Protein AF-A0A9N8HNC2-F1 (afdb_monomer_lite)

InterPro domains:
  IPR060581 Embryogenesis-like protein, helical domain [PF27980] (84-170)

Foldseek 3Di:
DPPPPVVPPPPPPPDDDDDDDDDDDDDDDDDDDDDDDDDDDDDDDDDDPDPCPVVVVVVVVVVVVVVPPPPVDAADDPVRLVVLVVVLVVLLVVLVVLLVQLVVDDQPDPSNVVSLVVSQVSLVVSVVSLVVSVVNVVRYDPVSCVVCVVVNVVSVVSSVVSNVSSVVSVVSNVVSD

Sequence (177 aa):
MNTARFALRQSRQAALVLRGRAAAATPNAACYLSRGLAVAAPAPTMPEPCPTENVNHVRDAISKLLAKDEVEMKPISQEELQMTLNRFASLFEEAQACINDCKEARAGSLEYYEEAFTAQNSVDVAFNAYIDLLDDFRRASDDQIKLLCQDRLALAYSLKCLRQEVHELSQLKQAAA

Structure (mmCIF, N/CA/C/O backbone):
data_AF-A0A9N8HNC2-F1
#
_entry.id   AF-A0A9N8HNC2-F1
#
loop_
_atom_site.group_PDB
_atom_site.id
_atom_site.type_symbol
_atom_site.label_atom_id
_atom_site.label_alt_id
_atom_site.label_comp_id
_atom_site.label_asym_id
_atom_site.label_entity_id
_atom_site.label_seq_id
_atom_site.pdbx_PDB_ins_code
_atom_site.Cartn_x
_atom_site.Cartn_y
_atom_site.Cartn_z
_atom_site.occupancy
_atom_site.B_iso_or_equiv
_atom_site.auth_seq_id
_atom_site.auth_comp_id
_atom_site.auth_asym_id
_atom_site.auth_atom_id
_atom_site.pdbx_PDB_model_num
ATOM 1 N N . MET A 1 1 ? 27.358 7.519 0.392 1.00 39.22 1 MET A N 1
ATOM 2 C CA . MET A 1 1 ? 26.906 8.924 0.521 1.00 39.22 1 MET A CA 1
ATOM 3 C C . MET A 1 1 ? 25.607 9.107 -0.272 1.00 39.22 1 MET A C 1
ATOM 5 O O . MET A 1 1 ? 25.618 9.761 -1.302 1.00 39.22 1 MET A O 1
ATOM 9 N N . ASN A 1 2 ? 24.495 8.504 0.176 1.00 38.66 2 ASN A N 1
ATOM 10 C CA . ASN A 1 2 ? 23.249 8.405 -0.618 1.00 38.66 2 ASN A CA 1
ATOM 11 C C . ASN A 1 2 ? 22.045 9.128 0.016 1.00 38.66 2 ASN A C 1
ATOM 13 O O . ASN A 1 2 ? 20.908 8.899 -0.369 1.00 38.66 2 ASN A O 1
ATOM 17 N N . THR A 1 3 ? 22.272 10.019 0.978 1.00 42.66 3 THR A N 1
ATOM 18 C CA . THR A 1 3 ? 21.210 10.719 1.722 1.00 42.66 3 THR A CA 1
ATOM 19 C C . THR A 1 3 ? 20.707 12.001 1.048 1.00 42.66 3 THR A C 1
ATOM 21 O O . THR A 1 3 ? 19.681 12.535 1.449 1.00 42.66 3 THR A O 1
ATOM 24 N N . ALA A 1 4 ? 21.376 12.495 0.000 1.00 36.91 4 ALA A N 1
ATOM 25 C CA . ALA A 1 4 ? 21.050 13.795 -0.598 1.00 36.91 4 ALA A CA 1
ATOM 26 C C . ALA A 1 4 ? 19.920 13.758 -1.648 1.00 36.91 4 ALA A C 1
ATOM 28 O O . ALA A 1 4 ? 19.286 14.781 -1.893 1.00 36.91 4 ALA A O 1
ATOM 29 N N . ARG A 1 5 ? 19.636 12.604 -2.271 1.00 42.47 5 ARG A N 1
ATOM 30 C CA . ARG A 1 5 ? 18.605 12.510 -3.328 1.00 42.47 5 ARG A CA 1
ATOM 31 C C . ARG A 1 5 ? 17.182 12.349 -2.790 1.00 42.47 5 ARG A C 1
ATOM 33 O O . ARG A 1 5 ? 16.241 12.741 -3.468 1.00 42.47 5 ARG A O 1
ATOM 40 N N . PHE A 1 6 ? 17.033 11.860 -1.559 1.00 40.56 6 PHE A N 1
ATOM 41 C CA . PHE A 1 6 ? 15.729 11.656 -0.920 1.00 40.56 6 PHE A CA 1
ATOM 42 C C . PHE A 1 6 ? 15.034 12.985 -0.560 1.00 40.56 6 PHE A C 1
ATOM 44 O O . PHE A 1 6 ? 13.816 13.096 -0.624 1.00 40.56 6 PHE A O 1
ATOM 51 N N . ALA A 1 7 ? 15.808 14.033 -0.253 1.00 40.69 7 ALA A N 1
ATOM 52 C CA . ALA A 1 7 ? 15.276 15.316 0.213 1.00 40.69 7 ALA A CA 1
ATOM 53 C C . ALA A 1 7 ? 14.696 16.218 -0.898 1.00 40.69 7 ALA A C 1
ATOM 55 O O . ALA A 1 7 ? 13.996 17.180 -0.598 1.00 40.69 7 ALA A O 1
ATOM 56 N N . LEU A 1 8 ? 14.960 15.931 -2.179 1.00 39.09 8 LEU A N 1
ATOM 57 C CA . LEU A 1 8 ? 14.544 16.797 -3.295 1.00 39.09 8 LEU A CA 1
ATOM 58 C C . LEU A 1 8 ? 13.209 16.400 -3.947 1.00 39.09 8 LEU A C 1
ATOM 60 O O . LEU A 1 8 ? 12.690 17.173 -4.750 1.00 39.09 8 LEU A O 1
ATOM 64 N N . ARG A 1 9 ? 12.625 15.241 -3.605 1.00 45.84 9 ARG A N 1
ATOM 65 C CA . ARG A 1 9 ? 11.344 14.782 -4.184 1.00 45.84 9 ARG A CA 1
ATOM 66 C C . ARG A 1 9 ? 10.095 15.311 -3.456 1.00 45.84 9 ARG A C 1
ATOM 68 O O . ARG A 1 9 ? 9.022 15.304 -4.047 1.00 45.84 9 ARG A O 1
ATOM 75 N N . GLN A 1 10 ? 10.218 15.858 -2.240 1.00 40.91 10 GLN A N 1
ATOM 76 C CA . GLN A 1 10 ? 9.067 16.357 -1.457 1.00 40.91 10 GLN A CA 1
ATOM 77 C C . GLN A 1 10 ? 8.374 17.611 -2.031 1.00 40.91 10 GLN A C 1
ATOM 79 O O . GLN A 1 10 ? 7.306 17.985 -1.558 1.00 40.91 10 GLN A O 1
ATOM 84 N N . SER A 1 11 ? 8.934 18.281 -3.041 1.00 43.38 11 SER A N 1
ATOM 85 C CA . SER A 1 11 ? 8.471 19.615 -3.457 1.00 43.38 11 SER A CA 1
ATOM 86 C C . SER A 1 11 ? 7.584 19.664 -4.709 1.00 43.38 11 SER A C 1
ATOM 88 O O . SER A 1 11 ? 7.272 20.767 -5.158 1.00 43.38 11 SER A O 1
ATOM 90 N N . ARG A 1 12 ? 7.171 18.531 -5.307 1.00 40.53 12 ARG A N 1
ATOM 91 C CA . ARG A 1 12 ? 6.603 18.556 -6.676 1.00 40.53 12 ARG A CA 1
ATOM 92 C C . ARG A 1 12 ? 5.207 17.994 -6.948 1.00 40.53 12 ARG A C 1
ATOM 94 O O . ARG A 1 12 ? 4.748 18.215 -8.061 1.00 40.53 12 ARG A O 1
ATOM 101 N N . GLN A 1 13 ? 4.500 17.339 -6.027 1.00 41.03 13 GLN A N 1
ATOM 102 C CA . GLN A 1 13 ? 3.249 16.647 -6.412 1.00 41.03 13 GLN A CA 1
ATOM 103 C C . GLN A 1 13 ? 2.013 16.962 -5.557 1.00 41.03 13 GLN A C 1
ATOM 105 O O . GLN A 1 13 ? 1.108 16.149 -5.419 1.00 41.03 13 GLN A O 1
ATOM 110 N N . ALA A 1 14 ? 1.901 18.196 -5.068 1.00 36.94 14 ALA A N 1
ATOM 111 C CA . ALA A 1 14 ? 0.624 18.737 -4.605 1.00 36.94 14 ALA A CA 1
ATOM 112 C C . ALA A 1 14 ? -0.212 19.258 -5.793 1.00 36.94 14 ALA A C 1
ATOM 114 O O . ALA A 1 14 ? -0.395 20.464 -5.923 1.00 36.94 14 ALA A O 1
ATOM 115 N N . ALA A 1 15 ? -0.673 18.373 -6.687 1.00 39.56 15 ALA A N 1
ATOM 116 C CA . ALA A 1 15 ? -1.725 18.675 -7.670 1.00 39.56 15 ALA A CA 1
ATOM 117 C C . ALA A 1 15 ? -2.124 17.432 -8.490 1.00 39.56 15 ALA A C 1
ATOM 119 O O . ALA A 1 15 ? -1.551 17.201 -9.546 1.00 39.56 15 ALA A O 1
ATOM 120 N N . LEU A 1 16 ? -3.145 16.676 -8.074 1.00 40.25 16 LEU A N 1
ATOM 121 C CA . LEU A 1 16 ? -4.336 16.471 -8.912 1.00 40.25 16 LEU A CA 1
ATOM 122 C C . LEU A 1 16 ? -5.408 15.683 -8.155 1.00 40.25 16 LEU A C 1
ATOM 124 O O . LEU A 1 16 ? -5.217 14.559 -7.708 1.00 40.25 16 LEU A O 1
ATOM 128 N N . VAL A 1 17 ? -6.565 16.314 -8.053 1.00 38.53 17 VAL A N 1
ATOM 129 C CA . VAL A 1 17 ? -7.779 15.843 -7.403 1.00 38.53 17 VAL A CA 1
ATOM 130 C C . VAL A 1 17 ? -8.819 15.554 -8.503 1.00 38.53 17 VAL A C 1
ATOM 132 O O . VAL A 1 17 ? -8.872 16.287 -9.488 1.00 38.53 17 VAL A O 1
ATOM 135 N N . LEU A 1 18 ? -9.688 14.560 -8.250 1.00 35.62 18 LEU A N 1
ATOM 136 C CA . LEU A 1 18 ? -11.040 14.312 -8.806 1.00 35.62 18 LEU A CA 1
ATOM 137 C C . LEU A 1 18 ? -11.251 13.438 -10.073 1.00 35.62 18 LEU A C 1
ATOM 139 O O . LEU A 1 18 ? -10.787 13.757 -11.162 1.00 35.62 18 LEU A O 1
ATOM 143 N N . ARG A 1 19 ? -12.219 12.501 -9.899 1.00 34.72 19 ARG A N 1
ATOM 14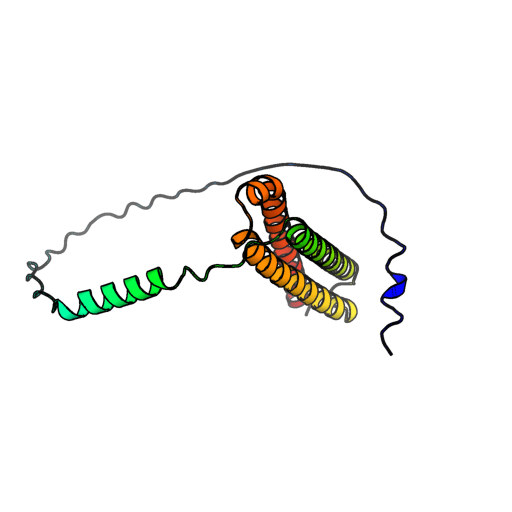4 C CA . ARG A 1 19 ? -13.054 11.697 -10.848 1.00 34.72 19 ARG A CA 1
ATOM 145 C C . ARG A 1 19 ? -12.546 10.268 -11.113 1.00 34.72 19 ARG A C 1
ATOM 147 O O . ARG A 1 19 ? -11.376 10.092 -11.375 1.00 34.72 19 ARG A O 1
ATOM 154 N N . GLY A 1 20 ? -13.340 9.189 -11.113 1.00 32.00 20 GLY A N 1
ATOM 155 C CA . GLY A 1 20 ? -14.787 8.951 -11.012 1.00 32.00 20 GLY A CA 1
ATOM 156 C C . GLY A 1 20 ? -15.088 7.451 -11.282 1.00 32.00 20 GLY A C 1
ATOM 157 O O . GLY A 1 20 ? -14.306 6.776 -11.936 1.00 32.00 20 GLY A O 1
ATOM 158 N N . ARG A 1 21 ? -16.202 6.940 -10.731 1.00 35.34 21 ARG A N 1
ATOM 159 C CA . ARG A 1 21 ? -16.752 5.554 -10.750 1.00 35.34 21 ARG A CA 1
ATOM 160 C C . ARG A 1 21 ? -16.939 4.899 -12.144 1.00 35.34 21 ARG A C 1
ATOM 162 O O . ARG A 1 21 ? -17.330 5.616 -13.056 1.00 35.34 21 ARG A O 1
ATOM 169 N N . ALA A 1 22 ? -16.917 3.548 -12.228 1.00 32.66 22 ALA A N 1
ATOM 170 C CA . ALA A 1 22 ? -18.104 2.670 -12.464 1.00 32.66 22 ALA A CA 1
ATOM 171 C C . ALA A 1 22 ? -17.805 1.203 -12.922 1.00 32.66 22 ALA A C 1
ATOM 173 O O . ALA A 1 22 ? -17.200 0.992 -13.960 1.00 32.66 22 ALA A O 1
ATOM 174 N N . ALA A 1 23 ? -18.328 0.238 -12.140 1.00 34.34 23 ALA A N 1
ATOM 175 C CA . ALA A 1 23 ? -19.149 -0.969 -12.434 1.00 34.34 23 ALA A CA 1
ATOM 176 C C . ALA A 1 23 ? -18.846 -2.073 -13.496 1.00 34.34 23 ALA A C 1
ATOM 178 O O . ALA A 1 23 ? -18.451 -1.807 -14.622 1.00 34.34 23 ALA A O 1
ATOM 179 N N . ALA A 1 24 ? -19.342 -3.276 -13.111 1.00 34.41 24 ALA A N 1
ATOM 180 C CA . ALA A 1 24 ? -19.831 -4.455 -13.876 1.00 34.41 24 ALA A CA 1
ATOM 181 C C . ALA A 1 24 ? -18.820 -5.594 -14.158 1.00 34.41 24 ALA A C 1
ATOM 183 O O . ALA A 1 24 ? -17.645 -5.327 -14.348 1.00 34.41 24 ALA A O 1
ATOM 184 N N . ALA A 1 25 ? -19.154 -6.889 -14.276 1.00 34.19 25 ALA A N 1
ATOM 185 C CA . ALA A 1 25 ? -20.245 -7.799 -13.871 1.00 34.19 25 ALA A CA 1
ATOM 186 C C . ALA A 1 25 ? -19.812 -9.226 -14.332 1.00 34.19 25 ALA A C 1
ATOM 188 O O . ALA A 1 25 ? -19.147 -9.354 -15.356 1.00 34.19 25 ALA A O 1
ATOM 189 N N . THR A 1 26 ? -20.162 -10.290 -13.598 1.00 47.97 26 THR A N 1
ATOM 190 C CA . THR A 1 26 ? -20.027 -11.723 -13.987 1.00 47.97 26 THR A CA 1
ATOM 191 C C . THR A 1 26 ? -21.164 -12.128 -14.953 1.00 47.97 26 THR A C 1
ATOM 193 O O . THR A 1 26 ? -22.163 -11.401 -14.964 1.00 47.97 26 THR A O 1
ATOM 196 N N . PRO A 1 27 ? -21.087 -13.209 -15.784 1.00 49.50 27 PRO A N 1
ATOM 197 C CA . PRO A 1 27 ? -21.234 -14.618 -15.326 1.00 49.50 27 PRO A CA 1
ATOM 198 C C . PRO A 1 27 ? -20.607 -15.717 -16.238 1.00 49.50 27 PRO A C 1
ATOM 200 O O . PRO A 1 27 ? -2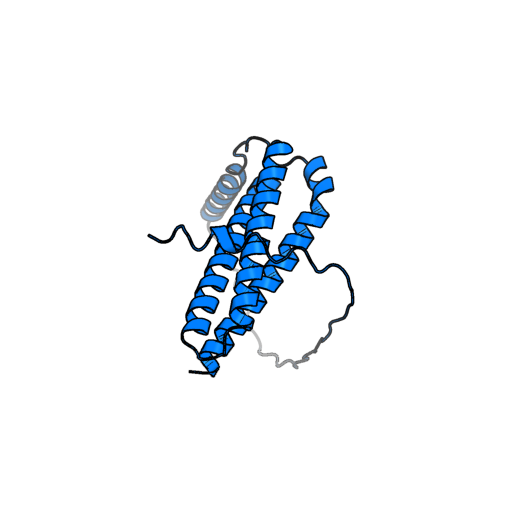0.303 -15.472 -17.398 1.00 49.50 27 PRO A O 1
ATOM 203 N N . ASN A 1 28 ? -20.502 -16.972 -15.765 1.00 38.91 28 ASN A N 1
ATOM 204 C CA . ASN A 1 28 ? -20.934 -18.123 -16.582 1.00 38.91 28 ASN A CA 1
ATOM 205 C C . ASN A 1 28 ? -21.038 -19.446 -15.809 1.00 38.91 28 ASN A C 1
ATOM 207 O O . ASN A 1 28 ? -20.104 -19.887 -15.144 1.00 38.91 28 ASN A O 1
ATOM 211 N N . ALA A 1 29 ? -22.197 -20.081 -15.971 1.00 39.41 29 ALA A N 1
ATOM 212 C CA . ALA A 1 29 ? -22.525 -21.439 -15.574 1.00 39.41 29 ALA A CA 1
ATOM 213 C C . ALA A 1 29 ? -22.457 -22.345 -16.812 1.00 39.41 29 ALA A C 1
ATOM 215 O O . ALA A 1 29 ? -22.919 -21.954 -17.882 1.00 39.41 29 ALA A O 1
ATOM 216 N N . ALA A 1 30 ? -21.945 -23.567 -16.670 1.00 44.56 30 ALA A N 1
ATOM 217 C CA . ALA A 1 30 ? -22.096 -24.602 -17.688 1.00 44.56 30 ALA A CA 1
ATOM 218 C C . ALA A 1 30 ? -22.323 -25.963 -17.021 1.00 44.56 30 ALA A C 1
ATOM 220 O O . ALA A 1 30 ? -21.475 -26.479 -16.295 1.00 44.56 30 ALA A O 1
ATOM 221 N N . CYS A 1 31 ? -23.514 -26.504 -17.271 1.00 38.44 31 CYS A N 1
ATOM 222 C CA . CYS A 1 31 ? -23.953 -27.848 -16.930 1.00 38.44 31 CYS A CA 1
ATOM 223 C C . CYS A 1 31 ? -23.235 -28.886 -17.802 1.00 38.44 31 CYS A C 1
ATOM 225 O O . CYS A 1 31 ? -23.213 -28.739 -19.021 1.00 38.44 31 CYS A O 1
ATOM 227 N N . TYR A 1 32 ? -22.777 -29.986 -17.203 1.00 42.34 32 TYR A N 1
ATOM 228 C CA . TYR A 1 32 ? -22.499 -31.227 -17.928 1.00 42.34 32 TYR A CA 1
ATOM 229 C C . TYR A 1 32 ? -23.293 -32.374 -17.299 1.00 42.34 32 TYR A C 1
ATOM 231 O O . TYR A 1 32 ? -23.093 -32.738 -16.142 1.00 42.34 32 TYR A O 1
ATOM 239 N N . LEU A 1 33 ? -24.221 -32.918 -18.088 1.00 41.16 33 LEU A N 1
ATOM 240 C CA . LEU A 1 33 ? -24.917 -34.179 -17.853 1.00 41.16 33 LEU A CA 1
ATOM 241 C C . LEU A 1 33 ? -24.127 -35.292 -18.546 1.00 41.16 33 LEU A C 1
ATOM 243 O O . LEU A 1 33 ? -23.964 -35.250 -19.765 1.00 41.16 33 LEU A O 1
ATOM 247 N N . SER A 1 34 ? -23.715 -36.312 -17.793 1.00 41.56 34 SER A N 1
ATOM 248 C CA . SER A 1 34 ? -23.140 -37.542 -18.346 1.00 41.56 34 SER A CA 1
ATOM 249 C C . SER A 1 34 ? -23.884 -38.762 -17.814 1.00 41.56 34 SER A C 1
ATOM 251 O O . SER A 1 34 ? -24.068 -38.949 -16.614 1.00 41.56 34 SER A O 1
ATOM 253 N N . ARG A 1 35 ? -24.341 -39.553 -18.781 1.00 38.88 35 ARG A N 1
ATOM 254 C CA . ARG A 1 35 ? -25.196 -40.740 -18.723 1.00 38.88 35 ARG A CA 1
ATOM 255 C C . ARG A 1 35 ? -24.497 -41.917 -18.034 1.00 38.88 35 ARG A C 1
ATOM 257 O O . ARG A 1 35 ? -23.317 -42.156 -18.266 1.00 38.88 35 ARG A O 1
ATOM 264 N N . GLY A 1 36 ? -25.260 -42.668 -17.241 1.00 37.16 36 GLY A N 1
ATOM 265 C CA . GLY A 1 36 ? -24.797 -43.837 -16.500 1.00 37.16 36 GLY A CA 1
ATOM 266 C C . GLY A 1 36 ? -24.610 -45.100 -17.344 1.00 37.16 36 GLY A C 1
ATOM 267 O O . GLY A 1 36 ? -25.386 -45.389 -18.254 1.00 37.16 36 GLY A O 1
ATOM 268 N N . LEU A 1 37 ? -23.605 -45.881 -16.952 1.00 41.59 37 LEU A N 1
ATOM 269 C CA . LEU A 1 37 ? -23.486 -47.311 -17.216 1.00 41.59 37 LEU A CA 1
ATOM 270 C C . LEU A 1 37 ? -23.359 -48.000 -15.855 1.00 41.59 37 LEU A C 1
ATOM 272 O O . LEU A 1 37 ? -22.407 -47.768 -15.114 1.00 41.59 37 LEU A O 1
ATOM 276 N N . ALA A 1 38 ? -24.372 -48.792 -15.511 1.00 41.41 38 ALA A N 1
ATOM 277 C CA . ALA A 1 38 ? -24.420 -49.569 -14.284 1.00 41.41 38 ALA A CA 1
ATOM 278 C C . ALA A 1 38 ? -23.486 -50.779 -14.411 1.00 41.41 38 ALA A C 1
ATOM 280 O O . ALA A 1 38 ? -23.777 -51.721 -15.147 1.00 41.41 38 ALA A O 1
ATOM 281 N N . VAL A 1 39 ? -22.370 -50.750 -13.686 1.00 46.59 39 VAL A N 1
ATOM 282 C CA . VAL A 1 39 ? -21.563 -51.939 -13.397 1.00 46.59 39 VAL A CA 1
ATOM 283 C C . VAL A 1 39 ? -21.975 -52.417 -12.010 1.00 46.59 39 VAL A C 1
ATOM 285 O O . VAL A 1 39 ? -21.952 -51.645 -11.053 1.00 46.59 39 VAL A O 1
ATOM 288 N N . ALA A 1 40 ? -22.413 -53.673 -11.919 1.00 48.78 40 ALA A N 1
ATOM 289 C CA . ALA A 1 40 ? -22.822 -54.308 -10.675 1.00 48.78 40 ALA A CA 1
ATOM 290 C C . ALA A 1 40 ? -21.656 -54.305 -9.673 1.00 48.78 40 ALA A C 1
ATOM 292 O O . ALA A 1 40 ? -20.652 -54.988 -9.870 1.00 48.78 40 ALA A O 1
ATOM 293 N N . ALA A 1 41 ? -21.791 -53.502 -8.618 1.00 48.09 41 ALA A N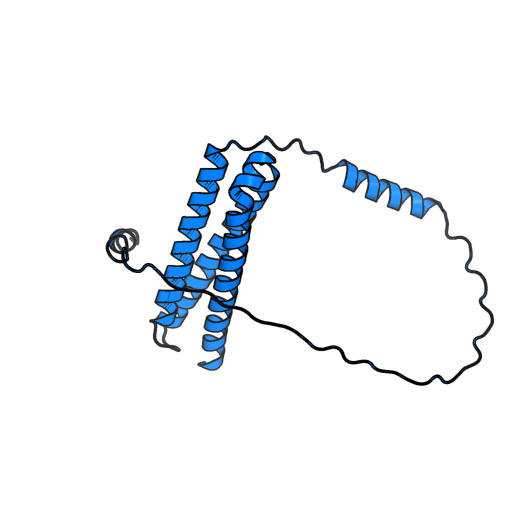 1
ATOM 294 C CA . ALA A 1 41 ? -20.840 -53.438 -7.521 1.00 48.09 41 ALA A CA 1
ATOM 295 C C . ALA A 1 41 ? -21.022 -54.652 -6.587 1.00 48.09 41 ALA A C 1
ATOM 297 O O . ALA A 1 41 ? -22.163 -55.004 -6.270 1.00 48.09 41 ALA A O 1
ATOM 298 N N . PRO A 1 42 ? -19.935 -55.294 -6.126 1.00 53.25 42 PRO A N 1
ATOM 299 C CA . PRO A 1 42 ? -20.009 -56.291 -5.065 1.00 53.25 42 PRO A CA 1
ATOM 300 C C . PRO A 1 42 ? -20.443 -55.637 -3.744 1.00 53.25 42 PRO A C 1
ATOM 302 O O . PRO A 1 42 ? -20.156 -54.468 -3.486 1.00 53.25 42 PRO A O 1
ATOM 305 N N . ALA A 1 43 ? -21.168 -56.403 -2.927 1.00 52.72 43 ALA A N 1
ATOM 306 C CA . ALA A 1 43 ? -21.766 -55.957 -1.673 1.00 52.72 43 ALA A CA 1
ATOM 307 C C . ALA A 1 43 ? -20.743 -55.289 -0.725 1.00 52.72 43 ALA A C 1
ATOM 309 O O . ALA A 1 43 ? -19.617 -55.780 -0.606 1.00 52.72 43 ALA A O 1
ATOM 310 N N . PRO A 1 44 ? -21.121 -54.206 -0.017 1.00 46.28 44 PRO A N 1
ATOM 311 C CA . PRO A 1 44 ? -20.234 -53.525 0.912 1.00 46.28 44 PRO A CA 1
ATOM 312 C C . PRO A 1 44 ? -20.041 -54.390 2.159 1.00 46.28 44 PRO A C 1
ATOM 314 O O . PRO A 1 44 ? -20.936 -54.534 2.991 1.00 46.28 44 PRO A O 1
ATOM 317 N N . THR A 1 45 ? -18.853 -54.966 2.303 1.00 54.62 45 THR A N 1
ATOM 318 C CA . THR A 1 45 ? -18.367 -55.434 3.600 1.00 54.62 45 THR A CA 1
ATOM 319 C C . THR A 1 45 ? -18.208 -54.225 4.515 1.00 54.62 45 THR A C 1
ATOM 321 O O . THR A 1 45 ? -17.470 -53.292 4.198 1.00 54.62 45 THR A O 1
ATOM 324 N N . MET A 1 46 ? -18.941 -54.240 5.629 1.00 57.59 46 MET A N 1
ATOM 325 C CA . MET A 1 46 ? -18.868 -53.242 6.695 1.00 57.59 46 MET A CA 1
ATOM 326 C C . MET A 1 46 ? -17.406 -53.029 7.121 1.00 57.59 46 MET A C 1
ATOM 328 O O . MET A 1 46 ? -16.732 -54.020 7.410 1.00 57.59 46 MET A O 1
ATOM 332 N N . PRO A 1 47 ? -16.899 -51.784 7.170 1.00 55.44 47 PRO A N 1
ATOM 333 C CA . PRO A 1 47 ? -15.576 -51.529 7.716 1.00 55.44 47 PRO A CA 1
ATOM 334 C C . PRO A 1 47 ? -15.576 -51.819 9.220 1.00 55.44 47 PRO A C 1
ATOM 336 O O . PRO A 1 47 ? -16.518 -51.465 9.934 1.00 55.44 47 PRO A O 1
ATOM 339 N N . GLU A 1 48 ? -14.513 -52.478 9.683 1.00 61.72 48 GLU A N 1
ATOM 340 C CA . GLU A 1 48 ? -14.236 -52.679 11.103 1.00 61.72 48 GLU A CA 1
ATOM 341 C C . GLU A 1 48 ? -14.301 -51.353 11.883 1.00 61.72 48 GLU A C 1
ATOM 343 O O . GLU A 1 48 ? -13.920 -50.301 11.354 1.00 61.72 48 GLU A O 1
ATOM 348 N N . PRO A 1 49 ? -14.752 -51.373 13.150 1.00 55.47 49 PRO A N 1
ATOM 349 C CA . PRO A 1 49 ? -14.729 -50.190 13.994 1.00 55.47 49 PRO A CA 1
ATOM 350 C C . PRO A 1 49 ? -13.280 -49.742 14.230 1.00 55.47 49 PRO A C 1
ATOM 352 O O . PRO A 1 49 ? -12.511 -50.404 14.923 1.00 55.47 49 PRO A O 1
ATOM 355 N N . CYS A 1 50 ? -12.920 -48.592 13.653 1.00 48.91 50 CYS A N 1
ATOM 356 C CA . CYS A 1 50 ? -11.644 -47.926 13.897 1.00 48.91 50 CYS A CA 1
ATOM 357 C C . CYS A 1 50 ? -11.399 -47.748 15.409 1.00 48.91 50 CYS A C 1
ATOM 359 O O . CYS A 1 50 ? -12.312 -47.319 16.124 1.00 48.91 50 CYS A O 1
ATOM 361 N N . PRO A 1 51 ? -10.174 -48.009 15.902 1.00 54.72 51 PRO A N 1
ATOM 362 C CA . PRO A 1 51 ? -9.846 -47.884 17.316 1.00 54.72 51 PRO A CA 1
ATOM 363 C C . PRO A 1 51 ? -10.090 -46.448 17.806 1.00 54.72 51 PRO A C 1
ATOM 365 O O . PRO A 1 51 ? -9.529 -45.477 17.293 1.00 54.72 51 PRO A O 1
ATOM 368 N N . THR A 1 52 ? -10.949 -46.322 18.817 1.00 57.50 52 THR A N 1
ATOM 369 C CA . THR A 1 52 ? -11.456 -45.062 19.388 1.00 57.50 52 THR A CA 1
ATOM 370 C C . THR A 1 52 ? -10.388 -44.187 20.054 1.00 57.50 52 THR A C 1
ATOM 372 O O . THR A 1 52 ? -10.650 -43.017 20.329 1.00 57.50 52 THR A O 1
ATOM 375 N N . GLU A 1 53 ? -9.181 -44.707 20.291 1.00 57.94 53 GLU A N 1
ATOM 376 C CA . GLU A 1 53 ? -8.074 -43.955 20.902 1.00 57.94 53 GLU A CA 1
ATOM 377 C C . GLU A 1 53 ? -7.570 -42.812 20.007 1.00 57.94 53 GLU A C 1
ATOM 379 O O . GLU A 1 53 ? -7.330 -41.706 20.494 1.00 57.94 53 GLU A O 1
ATOM 384 N N . ASN A 1 54 ? -7.527 -43.001 18.682 1.00 58.41 54 ASN A N 1
ATOM 385 C CA . ASN A 1 54 ? -7.054 -41.960 17.759 1.00 58.41 54 ASN A CA 1
ATOM 386 C C . ASN A 1 54 ? -8.001 -40.754 17.673 1.00 58.41 54 ASN A C 1
ATOM 388 O O . ASN A 1 54 ? -7.555 -39.625 17.470 1.00 58.41 54 ASN A O 1
ATOM 392 N N . VAL A 1 55 ? -9.305 -40.965 17.866 1.00 62.91 55 VAL A N 1
ATOM 393 C CA . VAL A 1 55 ? -10.304 -39.884 17.802 1.00 62.91 55 VAL A CA 1
ATOM 394 C C . VAL A 1 55 ? -10.163 -38.945 19.000 1.00 62.91 55 VAL A C 1
ATOM 396 O O . VAL A 1 55 ? -10.314 -37.733 18.851 1.00 62.91 55 VAL A O 1
ATOM 399 N N . ASN A 1 56 ? -9.818 -39.481 20.172 1.00 71.75 56 ASN A N 1
ATOM 400 C CA . ASN A 1 56 ? -9.619 -38.681 21.377 1.00 71.75 56 ASN A CA 1
ATOM 401 C C . ASN A 1 56 ? -8.330 -37.857 21.301 1.00 71.75 56 ASN A C 1
ATOM 403 O O . ASN A 1 56 ? -8.351 -36.683 21.649 1.00 71.75 56 ASN A O 1
ATOM 407 N N . HIS A 1 57 ? -7.245 -38.404 20.746 1.00 72.81 57 HIS A N 1
ATOM 408 C CA . HIS A 1 57 ? -6.012 -37.637 20.540 1.00 72.81 57 HIS A CA 1
ATOM 409 C C . HIS A 1 57 ? -6.176 -36.500 19.529 1.00 72.81 57 HIS A C 1
ATOM 411 O O . HIS A 1 57 ? -5.673 -35.400 19.757 1.00 72.81 57 HIS A O 1
ATOM 417 N N . VAL A 1 58 ? -6.918 -36.733 18.442 1.00 74.56 58 VAL A N 1
ATOM 418 C CA . VAL A 1 58 ? -7.237 -35.684 17.463 1.00 74.56 58 VAL A CA 1
ATOM 419 C C . VAL A 1 58 ? -8.166 -34.638 18.081 1.00 74.56 58 VAL A C 1
ATOM 421 O O . VAL A 1 58 ? -7.918 -33.443 17.929 1.00 74.56 58 VAL A O 1
ATOM 424 N N . ARG A 1 59 ? -9.185 -35.055 18.845 1.00 76.69 59 ARG A N 1
ATOM 425 C CA . ARG A 1 59 ? -10.083 -34.141 19.568 1.00 76.69 59 ARG A CA 1
ATOM 426 C C . ARG A 1 59 ? -9.324 -33.290 20.590 1.00 76.69 59 ARG A C 1
ATOM 428 O O . ARG A 1 59 ? -9.539 -32.082 20.631 1.00 76.69 59 ARG A O 1
ATOM 435 N N . ASP A 1 60 ? -8.418 -33.879 21.363 1.00 78.25 60 ASP A N 1
ATOM 436 C CA . ASP A 1 60 ? -7.615 -33.170 22.364 1.00 78.25 60 ASP A CA 1
ATOM 437 C C . ASP A 1 60 ? -6.579 -32.242 21.726 1.00 78.25 60 ASP A C 1
ATOM 439 O O . ASP A 1 60 ? -6.342 -31.149 22.237 1.00 78.25 60 ASP A O 1
ATOM 443 N N . ALA A 1 61 ? -5.980 -32.632 20.597 1.00 76.88 61 ALA A N 1
ATOM 444 C CA . ALA A 1 61 ? -5.077 -31.771 19.837 1.00 76.88 61 ALA A CA 1
ATOM 445 C C . ALA A 1 61 ? -5.817 -30.560 19.251 1.00 76.88 61 ALA A C 1
ATOM 447 O O . ALA A 1 61 ? -5.342 -29.434 19.386 1.00 76.88 61 ALA A O 1
ATOM 448 N N . ILE A 1 62 ? -7.007 -30.771 18.677 1.00 73.81 62 ILE A N 1
ATOM 449 C CA . ILE A 1 62 ? -7.870 -29.692 18.176 1.00 73.81 62 ILE A CA 1
ATOM 450 C C . ILE A 1 62 ? -8.317 -28.789 19.331 1.00 73.81 62 ILE A C 1
ATOM 452 O O . ILE A 1 62 ? -8.225 -27.571 19.225 1.00 73.81 62 ILE A O 1
ATOM 456 N N . SER A 1 63 ? -8.717 -29.365 20.466 1.00 77.50 63 SER A N 1
ATOM 457 C CA . SER A 1 63 ? -9.152 -28.602 21.644 1.00 77.50 63 SER A CA 1
ATOM 458 C C . SER A 1 63 ? -8.003 -27.791 22.251 1.00 77.50 63 SER A C 1
ATOM 460 O O . SER A 1 63 ? -8.204 -26.649 22.648 1.00 77.50 63 SER A O 1
ATOM 462 N N . LYS A 1 64 ? -6.776 -28.330 22.264 1.00 72.44 64 LYS A N 1
ATOM 463 C CA . LYS A 1 64 ? -5.567 -27.607 22.696 1.00 72.44 64 LYS A CA 1
ATOM 464 C C . LYS A 1 64 ? -5.135 -26.507 21.730 1.00 72.44 64 LYS A C 1
ATOM 466 O O . LYS A 1 64 ? -4.517 -25.550 22.184 1.00 72.44 64 LYS A O 1
ATOM 471 N N . LEU A 1 65 ? -5.404 -26.645 20.433 1.00 65.31 65 LEU A N 1
ATOM 472 C CA . LEU A 1 65 ? -5.158 -25.581 19.457 1.00 65.31 65 LEU A CA 1
ATOM 473 C C . LEU A 1 65 ? -6.192 -24.461 19.604 1.00 65.31 65 LEU A C 1
ATOM 475 O O . LEU A 1 65 ? -5.810 -23.302 19.658 1.00 65.31 65 LEU A O 1
ATOM 479 N N . LEU A 1 66 ? -7.469 -24.807 19.781 1.00 67.94 66 LEU A N 1
ATOM 480 C CA . LEU A 1 66 ? -8.546 -23.834 19.993 1.00 67.94 66 LEU A CA 1
ATOM 481 C C . LEU A 1 66 ? -8.454 -23.120 21.351 1.00 67.94 66 LEU A C 1
ATOM 483 O O . LEU A 1 66 ? -8.838 -21.963 21.459 1.00 67.94 66 LEU A O 1
ATOM 487 N N . ALA A 1 67 ? -7.921 -23.780 22.382 1.00 63.38 67 ALA A N 1
ATOM 488 C CA . ALA A 1 67 ? -7.740 -23.191 23.710 1.00 63.38 67 ALA A CA 1
ATOM 489 C C . ALA A 1 67 ? -6.491 -22.296 23.839 1.00 63.38 67 ALA A C 1
ATOM 491 O O . ALA A 1 67 ? -6.302 -21.673 24.880 1.00 63.38 67 ALA A O 1
ATOM 492 N N . LYS A 1 68 ? -5.606 -22.253 22.832 1.00 56.66 68 LYS A N 1
ATOM 493 C CA . LYS A 1 68 ? -4.344 -21.491 22.885 1.00 56.66 68 LYS A CA 1
ATOM 494 C C . LYS A 1 68 ? -4.426 -20.071 22.318 1.00 56.66 68 LYS A C 1
ATOM 496 O O . LYS A 1 68 ? -3.430 -19.358 22.400 1.00 56.66 68 LYS A O 1
ATOM 501 N N . ASP A 1 69 ? -5.579 -19.655 21.804 1.00 52.88 69 ASP A N 1
ATOM 502 C CA . ASP A 1 69 ? -5.721 -18.377 21.092 1.00 52.88 69 ASP A CA 1
ATOM 503 C C . ASP A 1 69 ? -6.243 -17.206 21.940 1.00 52.88 69 ASP A C 1
ATOM 505 O O . ASP A 1 69 ? -6.415 -16.108 21.417 1.00 52.88 69 ASP A O 1
ATOM 509 N N . GLU A 1 70 ? -6.399 -17.366 23.255 1.00 57.69 70 GLU A N 1
ATOM 510 C CA . GLU A 1 70 ? -6.594 -16.224 24.161 1.00 57.69 70 GLU A CA 1
ATOM 511 C C . GLU A 1 70 ? -5.254 -15.772 24.752 1.00 57.69 70 GLU A C 1
ATOM 513 O O . GLU A 1 70 ? -5.038 -15.746 25.962 1.00 57.69 70 GLU A O 1
ATOM 518 N N . VAL A 1 71 ? -4.308 -15.404 23.884 1.00 59.03 71 VAL A N 1
ATOM 519 C CA . VAL A 1 71 ? -3.305 -14.428 24.317 1.00 59.03 71 VAL A CA 1
ATOM 520 C C . VAL A 1 71 ? -4.085 -13.133 24.487 1.00 59.03 71 VAL A C 1
ATOM 522 O O . VAL A 1 71 ? -4.528 -12.576 23.485 1.00 59.03 71 VAL A O 1
ATOM 525 N N . GLU A 1 72 ? -4.304 -12.686 25.728 1.00 60.84 72 GLU A N 1
ATOM 526 C CA . GLU A 1 72 ? -4.863 -11.360 26.020 1.00 60.84 72 GLU A CA 1
ATOM 527 C C . GLU A 1 72 ? -4.019 -10.311 25.288 1.00 60.84 72 GLU A C 1
ATOM 529 O O . GLU A 1 72 ? -2.963 -9.870 25.754 1.00 60.84 72 GLU A O 1
ATOM 534 N N . MET A 1 73 ? -4.439 -9.948 24.079 1.00 69.31 73 MET A N 1
ATOM 535 C CA . MET A 1 73 ? -3.737 -8.947 23.307 1.00 69.31 73 MET A CA 1
ATOM 536 C C . MET A 1 73 ? -4.076 -7.599 23.921 1.00 69.31 73 MET A C 1
ATOM 538 O O . MET A 1 73 ? -5.244 -7.220 24.010 1.00 69.31 73 MET A O 1
ATOM 542 N N . LYS A 1 74 ? -3.046 -6.862 24.347 1.00 83.56 74 LYS A N 1
ATOM 543 C CA . LYS A 1 74 ? -3.218 -5.520 24.904 1.00 83.56 74 LYS A CA 1
ATOM 544 C C . LYS A 1 74 ? -4.038 -4.671 23.917 1.00 83.56 74 LYS A C 1
ATOM 546 O O . LYS A 1 74 ? -3.575 -4.514 22.777 1.00 83.56 74 LYS A O 1
ATOM 551 N N . PRO A 1 75 ? -5.189 -4.109 24.330 1.00 88.88 75 PRO A N 1
ATOM 552 C CA . PRO A 1 75 ? -6.015 -3.294 23.449 1.00 88.88 75 PRO A CA 1
ATOM 553 C C . PRO A 1 75 ? -5.200 -2.110 22.927 1.00 88.88 75 PRO A C 1
ATOM 555 O O . PRO A 1 75 ? -4.384 -1.538 23.659 1.00 88.88 75 PRO A O 1
ATOM 558 N N . ILE A 1 76 ? -5.368 -1.793 21.645 1.00 93.12 76 ILE A N 1
ATOM 559 C CA . ILE A 1 76 ? -4.665 -0.680 21.004 1.00 93.12 76 ILE A CA 1
ATOM 560 C C . ILE A 1 76 ? -5.409 0.630 21.265 1.00 93.12 76 ILE A C 1
ATOM 562 O O . ILE A 1 76 ? -6.640 0.682 21.232 1.00 93.12 76 ILE A O 1
ATOM 566 N N . SER A 1 77 ? -4.674 1.705 21.536 1.00 93.12 77 SER A N 1
ATOM 567 C CA . SER A 1 77 ? -5.291 3.027 21.659 1.00 93.12 77 SER A CA 1
ATOM 568 C C . SER A 1 77 ? -5.693 3.590 20.290 1.00 93.12 77 SER A C 1
ATOM 570 O O . SER A 1 77 ? -5.154 3.210 19.251 1.00 93.12 77 SER A O 1
ATOM 572 N N . GLN A 1 78 ? -6.639 4.534 20.276 1.00 90.75 78 GLN A N 1
ATOM 573 C CA . GLN A 1 78 ? -7.051 5.208 19.037 1.00 90.75 78 GLN A CA 1
ATOM 574 C C . GLN A 1 78 ? -5.900 5.977 18.383 1.00 90.75 78 GLN A C 1
ATOM 576 O O . GLN A 1 78 ? -5.788 5.995 17.161 1.00 90.75 78 GLN A O 1
ATOM 581 N N . GLU A 1 79 ? -5.044 6.598 19.192 1.00 91.25 79 GLU A N 1
ATOM 582 C CA . GLU A 1 79 ? -3.882 7.350 18.721 1.00 91.25 79 GLU A CA 1
ATOM 583 C C . GLU A 1 79 ? -2.864 6.424 18.047 1.00 91.25 79 GLU A C 1
ATOM 585 O O . GLU A 1 79 ? -2.428 6.708 16.934 1.00 91.25 79 GLU A O 1
ATOM 590 N N . GLU A 1 80 ? -2.543 5.284 18.668 1.00 92.81 80 GLU A N 1
ATOM 591 C CA . GLU A 1 80 ? -1.646 4.278 18.085 1.00 92.81 80 GLU A CA 1
ATOM 592 C C . GLU A 1 80 ? -2.196 3.718 16.770 1.00 92.81 80 GLU A C 1
ATOM 594 O O . GLU A 1 80 ? -1.467 3.691 15.778 1.00 92.81 80 GLU A O 1
ATOM 599 N N . LEU A 1 81 ? -3.480 3.345 16.729 1.00 91.50 81 LEU A N 1
ATOM 600 C CA . LEU A 1 81 ? -4.118 2.832 15.513 1.00 91.50 81 LEU A CA 1
ATOM 601 C C . LEU A 1 81 ? -4.118 3.875 14.382 1.00 91.50 81 LEU A C 1
ATOM 603 O O . LEU A 1 81 ? -3.890 3.549 13.217 1.00 91.50 81 LEU A O 1
ATOM 607 N N . GLN A 1 82 ? -4.326 5.152 14.713 1.00 89.75 82 GLN A N 1
ATOM 608 C CA . GLN A 1 82 ? -4.246 6.230 13.730 1.00 89.75 82 GLN A CA 1
ATOM 609 C C . GLN A 1 82 ? -2.811 6.441 13.226 1.00 89.75 82 GLN A C 1
ATOM 611 O O . GLN A 1 82 ? -2.611 6.697 12.037 1.00 89.75 82 GLN A O 1
ATOM 616 N N . MET A 1 83 ? -1.801 6.322 14.094 1.00 91.88 83 MET A N 1
ATOM 617 C CA . MET A 1 83 ? -0.399 6.396 13.671 1.00 91.88 83 MET A CA 1
ATOM 618 C C . MET A 1 83 ? -0.042 5.269 12.701 1.00 91.88 83 MET A C 1
ATOM 620 O O . MET A 1 83 ? 0.641 5.525 11.706 1.00 91.88 83 MET A O 1
ATOM 624 N N . THR A 1 84 ? -0.497 4.039 12.957 1.00 92.56 84 THR A N 1
ATOM 625 C CA . THR A 1 84 ? -0.199 2.907 12.070 1.00 92.56 84 THR A CA 1
ATOM 626 C C . THR A 1 84 ? -0.948 3.005 10.745 1.00 92.56 84 THR A C 1
ATOM 628 O O . THR A 1 84 ? -0.347 2.751 9.699 1.00 92.56 84 THR A O 1
ATOM 631 N N . LEU A 1 85 ? -2.181 3.520 10.746 1.00 90.94 85 LEU A N 1
ATOM 632 C CA . LEU A 1 85 ? -2.893 3.901 9.520 1.00 90.94 85 LEU A CA 1
ATOM 633 C C . LEU A 1 85 ? -2.138 4.952 8.701 1.00 90.94 85 LEU A C 1
ATOM 635 O O . LEU A 1 85 ? -1.951 4.777 7.497 1.00 90.94 85 LEU A O 1
ATOM 639 N N . ASN A 1 86 ? -1.670 6.024 9.342 1.00 91.19 86 ASN A N 1
ATOM 640 C CA . ASN A 1 86 ? -0.928 7.086 8.661 1.00 91.19 86 ASN A CA 1
ATOM 641 C C . ASN A 1 86 ? 0.400 6.563 8.093 1.00 91.19 86 ASN A C 1
ATOM 643 O O . ASN A 1 86 ? 0.757 6.884 6.962 1.00 91.19 86 ASN A O 1
ATOM 647 N N . ARG A 1 87 ? 1.105 5.708 8.847 1.00 93.94 87 ARG A N 1
ATOM 648 C CA . ARG A 1 87 ? 2.322 5.037 8.373 1.00 93.94 87 ARG A CA 1
ATOM 649 C C . ARG A 1 87 ? 2.038 4.190 7.134 1.00 93.94 87 ARG A C 1
ATOM 651 O O . ARG A 1 87 ? 2.797 4.267 6.171 1.00 93.94 87 ARG A O 1
ATOM 658 N N . PHE A 1 88 ? 0.963 3.401 7.147 1.00 93.94 88 PHE A N 1
ATOM 659 C CA . PHE A 1 88 ? 0.557 2.622 5.979 1.00 93.94 88 PHE A CA 1
ATOM 660 C C . PHE A 1 88 ? 0.253 3.529 4.780 1.00 93.94 88 PHE A C 1
ATOM 662 O O . PHE A 1 88 ? 0.745 3.260 3.687 1.00 93.94 88 PHE A O 1
ATOM 669 N N . ALA A 1 89 ? -0.499 4.615 4.979 1.00 91.94 89 ALA A N 1
ATOM 670 C CA . ALA A 1 89 ? -0.837 5.553 3.912 1.00 91.94 89 ALA A CA 1
ATOM 671 C C . ALA A 1 89 ? 0.416 6.153 3.250 1.00 91.94 89 ALA A C 1
ATOM 673 O O . ALA A 1 89 ? 0.511 6.154 2.027 1.00 91.94 89 ALA A O 1
ATOM 674 N N . SER A 1 90 ? 1.418 6.565 4.035 1.00 94.62 90 SER A N 1
ATOM 675 C CA . SER A 1 90 ? 2.684 7.068 3.484 1.00 94.62 90 SER A CA 1
ATOM 676 C C . SER A 1 90 ? 3.440 6.016 2.665 1.00 94.62 90 SER A C 1
ATOM 678 O O . SER A 1 90 ? 3.944 6.325 1.590 1.00 94.62 90 SER A O 1
ATOM 680 N N . LEU A 1 91 ? 3.496 4.767 3.139 1.00 95.88 91 LEU A N 1
ATOM 681 C CA . LEU A 1 91 ? 4.146 3.674 2.402 1.00 95.88 91 LEU A CA 1
ATOM 682 C C . LEU A 1 91 ? 3.382 3.313 1.122 1.00 95.88 91 LEU A C 1
ATOM 684 O O . LEU A 1 91 ? 3.987 2.981 0.107 1.00 95.88 91 LEU A O 1
ATOM 688 N N . PHE A 1 92 ? 2.053 3.395 1.155 1.00 95.12 92 PHE A N 1
ATOM 689 C CA . PHE A 1 92 ? 1.211 3.202 -0.020 1.00 95.12 92 PHE A CA 1
ATOM 690 C C . PHE A 1 92 ? 1.467 4.284 -1.080 1.00 95.12 92 PHE A C 1
ATOM 692 O O . PHE A 1 92 ? 1.625 3.960 -2.258 1.00 95.12 92 PHE A O 1
ATOM 699 N N . GLU A 1 93 ? 1.536 5.554 -0.675 1.00 95.62 93 GLU A N 1
ATOM 700 C CA . GLU A 1 93 ? 1.852 6.671 -1.573 1.00 95.62 93 GLU A CA 1
ATOM 701 C C . GLU A 1 93 ? 3.252 6.528 -2.182 1.00 95.62 93 GLU A C 1
ATOM 703 O O . GLU A 1 93 ? 3.427 6.739 -3.383 1.00 95.62 93 GLU A O 1
ATOM 708 N N . GLU A 1 94 ? 4.237 6.106 -1.385 1.00 96.06 94 GLU A N 1
ATOM 709 C CA . GLU A 1 94 ? 5.589 5.817 -1.870 1.00 96.06 94 GLU A CA 1
ATOM 710 C C . GLU A 1 94 ? 5.587 4.682 -2.902 1.00 96.06 94 GLU A C 1
ATOM 712 O O . GLU A 1 94 ? 6.178 4.818 -3.974 1.00 96.06 94 GLU A O 1
ATOM 717 N N . ALA A 1 95 ? 4.872 3.588 -2.629 1.00 96.56 95 ALA A N 1
ATOM 718 C CA . ALA A 1 95 ? 4.725 2.484 -3.571 1.00 96.56 95 ALA A CA 1
ATOM 719 C C . ALA A 1 95 ? 4.093 2.942 -4.890 1.00 96.56 95 ALA A C 1
ATOM 721 O O . ALA A 1 95 ? 4.584 2.603 -5.968 1.00 96.56 95 ALA A O 1
ATOM 722 N N . GLN A 1 96 ? 3.049 3.767 -4.817 1.00 96.25 96 GLN A N 1
ATOM 723 C CA . GLN A 1 96 ? 2.402 4.322 -5.999 1.00 96.25 96 GLN A CA 1
ATOM 724 C C . GLN A 1 96 ? 3.328 5.257 -6.791 1.00 96.25 96 GLN A C 1
ATOM 726 O O . GLN A 1 96 ? 3.335 5.210 -8.024 1.00 96.25 96 GLN A O 1
ATOM 731 N N . ALA A 1 97 ? 4.142 6.065 -6.110 1.00 95.56 97 ALA A N 1
ATOM 732 C CA . ALA A 1 97 ? 5.143 6.910 -6.754 1.00 95.56 97 ALA A CA 1
ATOM 733 C C . ALA A 1 97 ? 6.190 6.074 -7.507 1.00 95.56 97 ALA A C 1
ATOM 735 O O . ALA A 1 97 ? 6.447 6.345 -8.678 1.00 95.56 97 ALA A O 1
ATOM 736 N N . CYS A 1 98 ? 6.718 5.008 -6.896 1.00 95.81 98 CYS A N 1
ATOM 737 C CA . CYS A 1 98 ? 7.672 4.115 -7.561 1.00 95.81 98 CYS A CA 1
ATOM 738 C C . CYS A 1 98 ? 7.076 3.431 -8.803 1.00 95.81 98 CYS A C 1
ATOM 740 O O . CYS A 1 98 ? 7.761 3.258 -9.810 1.00 95.81 98 CYS A O 1
ATOM 742 N N . ILE A 1 99 ? 5.793 3.057 -8.767 1.00 94.50 99 ILE A N 1
ATOM 743 C CA . ILE A 1 99 ? 5.103 2.509 -9.946 1.00 94.50 99 ILE A CA 1
ATOM 744 C C . ILE A 1 99 ? 5.030 3.534 -11.074 1.00 94.50 99 ILE A C 1
ATOM 746 O O . ILE A 1 99 ? 5.232 3.185 -12.237 1.00 94.50 99 ILE A O 1
ATOM 750 N N . ASN A 1 100 ? 4.718 4.787 -10.750 1.00 94.50 100 ASN A N 1
ATOM 751 C CA . ASN A 1 100 ? 4.638 5.845 -11.750 1.00 94.50 100 ASN A CA 1
ATOM 752 C C . ASN A 1 100 ? 6.012 6.124 -12.372 1.00 94.50 100 ASN A C 1
ATOM 754 O O . ASN A 1 100 ? 6.103 6.156 -13.597 1.00 94.50 100 ASN A O 1
ATOM 758 N N . ASP A 1 101 ? 7.070 6.193 -11.560 1.00 92.25 101 ASP A N 1
ATOM 759 C CA . ASP A 1 101 ? 8.453 6.317 -12.045 1.00 92.25 101 ASP A CA 1
ATOM 760 C C . ASP A 1 101 ? 8.801 5.154 -13.004 1.00 92.25 101 ASP A C 1
ATOM 762 O O . ASP A 1 101 ? 9.318 5.365 -14.104 1.00 92.25 101 ASP A O 1
ATOM 766 N N . CYS A 1 102 ? 8.408 3.920 -12.662 1.00 92.12 102 CYS A N 1
ATOM 767 C CA . CYS A 1 102 ? 8.608 2.753 -13.525 1.00 92.12 102 CYS A CA 1
ATOM 768 C C . CYS A 1 102 ? 7.849 2.834 -14.862 1.00 92.12 102 CYS A C 1
ATOM 770 O O . CYS A 1 102 ? 8.342 2.331 -15.874 1.00 92.12 102 CYS A O 1
ATOM 772 N N . LYS A 1 103 ? 6.656 3.439 -14.896 1.00 91.19 103 LYS A N 1
ATOM 773 C CA . LYS A 1 103 ? 5.881 3.630 -16.138 1.00 91.19 103 LYS A CA 1
ATOM 774 C C . LYS A 1 103 ? 6.470 4.713 -17.037 1.00 91.19 103 LYS A C 1
ATOM 776 O O . LYS A 1 103 ? 6.309 4.638 -18.254 1.00 91.19 103 LYS A O 1
ATOM 781 N N . GLU A 1 104 ? 7.098 5.726 -16.447 1.00 91.69 104 GLU A N 1
ATOM 782 C CA . GLU A 1 104 ? 7.775 6.795 -17.185 1.00 91.69 104 GLU A CA 1
ATOM 783 C C . GLU A 1 104 ? 9.105 6.316 -17.785 1.00 91.69 104 GLU A C 1
ATOM 785 O O . GLU A 1 104 ? 9.519 6.794 -18.847 1.00 91.69 104 GLU A O 1
ATOM 790 N N . ALA A 1 105 ? 9.749 5.331 -17.153 1.00 90.44 105 ALA A N 1
ATOM 791 C CA . ALA A 1 105 ? 10.957 4.707 -17.668 1.00 90.44 105 ALA A CA 1
ATOM 792 C C . ALA A 1 105 ? 10.700 3.937 -18.978 1.00 90.44 105 ALA A C 1
ATOM 794 O O . ALA A 1 105 ? 9.719 3.210 -19.154 1.00 90.44 105 ALA A O 1
ATOM 795 N N . ARG A 1 106 ? 11.636 4.053 -19.926 1.00 87.81 106 ARG A N 1
ATOM 796 C CA . ARG A 1 106 ? 11.538 3.366 -21.221 1.00 87.81 106 ARG A CA 1
ATOM 797 C C . ARG A 1 106 ? 11.658 1.851 -21.042 1.00 87.81 106 ARG A C 1
ATOM 799 O O . ARG A 1 106 ? 12.728 1.365 -20.687 1.00 87.81 106 ARG A O 1
ATOM 806 N N . ALA A 1 107 ? 10.615 1.106 -21.407 1.00 84.75 107 ALA A N 1
ATOM 807 C CA . ALA A 1 107 ? 10.621 -0.357 -21.368 1.00 84.75 107 ALA A CA 1
ATOM 808 C C . ALA A 1 107 ? 11.876 -0.963 -22.035 1.00 84.75 107 ALA A C 1
ATOM 810 O O . ALA A 1 107 ? 12.272 -0.564 -23.136 1.00 84.75 107 ALA A O 1
ATOM 811 N N . GLY A 1 108 ? 12.499 -1.920 -21.343 1.00 82.12 108 GLY A N 1
ATOM 812 C CA . GLY A 1 108 ? 13.731 -2.592 -21.769 1.00 82.12 108 GLY A CA 1
ATOM 813 C C . GLY A 1 108 ? 15.033 -1.832 -21.475 1.00 82.12 108 GLY A C 1
ATOM 814 O O . GLY A 1 108 ? 16.110 -2.366 -21.739 1.00 82.12 108 GLY A O 1
ATOM 815 N N . SER A 1 109 ? 14.977 -0.611 -20.928 1.00 88.94 109 SER A N 1
ATOM 816 C CA . SER A 1 109 ? 16.172 0.102 -20.459 1.00 88.94 109 SER A CA 1
ATOM 817 C C . SER A 1 109 ? 16.663 -0.435 -19.107 1.00 88.94 109 SER A C 1
ATOM 819 O O . SER A 1 109 ? 15.917 -1.069 -18.363 1.00 88.94 109 SER A O 1
ATOM 821 N N . LEU A 1 110 ? 17.926 -0.154 -18.760 1.00 90.00 110 LEU A N 1
ATOM 822 C CA . LEU A 1 110 ? 18.452 -0.451 -17.422 1.00 90.00 110 LEU A CA 1
ATOM 823 C C . LEU A 1 110 ? 17.650 0.272 -16.330 1.00 90.00 110 LEU A C 1
ATOM 825 O O . LEU A 1 110 ? 17.276 -0.346 -15.340 1.00 90.00 110 LEU A O 1
ATOM 829 N N . GLU A 1 111 ? 17.340 1.548 -16.562 1.00 91.12 111 GLU A N 1
ATOM 830 C CA . GLU A 1 111 ? 16.523 2.386 -15.678 1.00 91.12 111 GLU A CA 1
ATOM 831 C C . GLU A 1 111 ? 15.162 1.739 -15.399 1.00 91.12 111 GLU A C 1
ATOM 833 O O . GLU A 1 111 ? 14.762 1.625 -14.248 1.00 91.12 111 GLU A O 1
ATOM 838 N N . TYR A 1 112 ? 14.496 1.192 -16.420 1.00 91.06 112 TYR A N 1
ATOM 839 C CA . TYR A 1 112 ? 13.232 0.480 -16.234 1.00 91.06 112 TYR A CA 1
ATOM 840 C C . TYR A 1 112 ? 13.364 -0.721 -15.292 1.00 91.06 112 TYR A C 1
ATOM 842 O O . TYR A 1 112 ? 12.484 -0.967 -14.472 1.00 91.06 112 TYR A O 1
ATOM 850 N N . TYR A 1 113 ? 14.461 -1.478 -15.372 1.00 90.19 113 TYR A N 1
ATOM 851 C CA . TYR A 1 113 ? 14.673 -2.619 -14.481 1.00 90.19 113 TYR A CA 1
ATOM 852 C C . TYR A 1 113 ? 14.964 -2.207 -13.037 1.00 90.19 113 TYR A C 1
ATOM 854 O O . TYR A 1 113 ? 14.526 -2.907 -12.120 1.00 90.19 113 TYR A O 1
ATOM 862 N N . GLU A 1 114 ? 15.686 -1.105 -12.839 1.00 92.19 114 GLU A N 1
ATOM 863 C CA . GLU A 1 114 ? 15.948 -0.529 -11.516 1.00 92.19 114 GLU A CA 1
ATOM 864 C C . GLU A 1 114 ? 14.658 0.014 -10.886 1.00 92.19 114 GLU A C 1
ATOM 866 O O . GLU A 1 114 ? 14.355 -0.299 -9.729 1.00 92.19 114 GLU A O 1
ATOM 871 N N . GLU A 1 115 ? 13.852 0.746 -11.659 1.00 93.25 115 GLU A N 1
ATOM 872 C CA . GLU A 1 115 ? 12.568 1.280 -11.200 1.00 93.25 115 GLU A CA 1
ATOM 873 C C . GLU A 1 115 ? 11.548 0.162 -10.944 1.00 93.25 115 GLU A C 1
ATOM 875 O O . GLU A 1 115 ? 10.882 0.166 -9.910 1.00 93.25 115 GLU A O 1
ATOM 880 N N . ALA A 1 116 ? 11.482 -0.869 -11.795 1.00 92.38 116 ALA A N 1
ATOM 881 C CA . ALA A 1 116 ? 10.608 -2.025 -11.572 1.00 92.38 116 ALA A CA 1
ATOM 882 C C . ALA A 1 116 ? 10.972 -2.792 -10.290 1.00 92.38 116 ALA A C 1
ATOM 884 O O . ALA A 1 116 ? 10.089 -3.206 -9.536 1.00 92.38 116 ALA A O 1
ATOM 885 N N . PHE A 1 117 ? 12.270 -2.971 -10.017 1.00 92.44 117 PHE A N 1
ATOM 886 C CA . PHE A 1 117 ? 12.732 -3.589 -8.772 1.00 92.44 117 PHE A CA 1
ATOM 887 C C . PHE A 1 117 ? 12.355 -2.740 -7.551 1.00 92.44 117 PHE A C 1
ATOM 889 O O . PHE A 1 117 ? 11.864 -3.267 -6.551 1.00 92.44 117 PHE A O 1
ATOM 896 N N . THR A 1 118 ? 12.544 -1.424 -7.646 1.00 95.00 118 THR A N 1
ATOM 897 C CA . THR A 1 118 ? 12.220 -0.479 -6.571 1.00 95.00 118 THR A CA 1
ATOM 898 C C . THR A 1 118 ? 10.716 -0.440 -6.298 1.00 95.00 118 THR A C 1
ATOM 900 O O . THR A 1 118 ? 10.304 -0.525 -5.140 1.00 95.00 118 THR A O 1
ATOM 903 N N . ALA A 1 119 ? 9.891 -0.409 -7.347 1.00 95.06 119 ALA A N 1
ATOM 904 C CA . ALA A 1 119 ? 8.436 -0.468 -7.252 1.00 95.06 119 ALA A CA 1
ATOM 905 C C . ALA A 1 119 ? 7.953 -1.760 -6.582 1.00 95.06 119 ALA A C 1
ATOM 907 O O . ALA A 1 119 ? 7.138 -1.699 -5.662 1.00 95.06 119 ALA A O 1
ATOM 908 N N . GLN A 1 120 ? 8.500 -2.916 -6.973 1.00 95.56 120 GLN A N 1
ATOM 909 C CA . GLN A 1 120 ? 8.182 -4.197 -6.336 1.00 95.56 120 GLN A CA 1
ATOM 910 C C . GLN A 1 120 ? 8.523 -4.194 -4.847 1.00 95.56 120 GLN A C 1
ATOM 912 O O . GLN A 1 120 ? 7.671 -4.532 -4.026 1.00 95.56 120 GLN A O 1
ATOM 917 N N . ASN A 1 121 ? 9.727 -3.749 -4.487 1.00 96.12 121 ASN A N 1
ATOM 918 C CA . ASN A 1 121 ? 10.138 -3.692 -3.089 1.00 96.12 121 ASN A CA 1
ATOM 919 C C . ASN A 1 121 ? 9.256 -2.735 -2.268 1.00 96.12 121 ASN A C 1
ATOM 921 O O . ASN A 1 121 ? 8.859 -3.066 -1.154 1.00 96.12 121 ASN A O 1
ATOM 925 N N . SER A 1 122 ? 8.907 -1.572 -2.821 1.00 96.81 122 SER A N 1
ATOM 926 C CA . SER A 1 122 ? 8.042 -0.599 -2.145 1.00 96.81 122 SER A CA 1
ATOM 927 C C . SER A 1 122 ? 6.622 -1.142 -1.924 1.00 96.81 122 SER A C 1
ATOM 929 O O . SER A 1 122 ? 6.073 -1.038 -0.825 1.00 96.81 122 SER A O 1
ATOM 931 N N . VAL A 1 123 ? 6.054 -1.834 -2.919 1.00 96.50 123 VAL A N 1
ATOM 932 C CA . VAL A 1 123 ? 4.755 -2.512 -2.779 1.00 96.50 123 VAL A CA 1
ATOM 933 C C . VAL A 1 123 ? 4.797 -3.627 -1.730 1.00 96.50 123 VAL A C 1
ATOM 935 O O . VAL A 1 123 ? 3.847 -3.759 -0.955 1.00 96.50 123 VAL A O 1
ATOM 938 N N . ASP A 1 124 ? 5.878 -4.405 -1.656 1.00 95.50 124 ASP A N 1
ATOM 939 C CA . ASP A 1 124 ? 6.027 -5.450 -0.635 1.00 95.50 124 ASP A CA 1
ATOM 940 C C . ASP A 1 124 ? 6.154 -4.852 0.777 1.00 95.50 124 ASP A C 1
ATOM 942 O O . ASP A 1 124 ? 5.561 -5.368 1.728 1.00 95.50 124 ASP A O 1
ATOM 946 N N . VAL A 1 125 ? 6.851 -3.719 0.925 1.00 96.31 125 VAL A N 1
ATOM 947 C CA . VAL A 1 125 ? 6.917 -2.970 2.192 1.00 96.31 125 VAL A CA 1
ATOM 948 C C . VAL A 1 125 ? 5.535 -2.455 2.601 1.00 96.31 125 VAL A C 1
ATOM 950 O O . VAL A 1 125 ? 5.131 -2.655 3.750 1.00 96.31 125 VAL A O 1
ATOM 953 N N . ALA A 1 126 ? 4.783 -1.849 1.678 1.00 95.06 126 ALA A N 1
ATOM 954 C CA . ALA A 1 126 ? 3.411 -1.416 1.941 1.00 95.06 126 ALA A CA 1
ATOM 955 C C . ALA A 1 126 ? 2.509 -2.606 2.315 1.00 95.06 126 ALA A C 1
ATOM 957 O O . ALA A 1 126 ? 1.687 -2.504 3.226 1.00 95.06 126 ALA A O 1
ATOM 958 N N . PHE A 1 127 ? 2.693 -3.761 1.669 1.00 94.94 127 PHE A N 1
ATOM 959 C CA . PHE A 1 127 ? 1.947 -4.976 1.984 1.00 94.94 127 PHE A CA 1
ATOM 960 C C . PHE A 1 127 ? 2.239 -5.510 3.388 1.00 94.94 127 PHE A C 1
ATOM 962 O O . PHE A 1 127 ? 1.302 -5.838 4.116 1.00 94.94 127 PHE A O 1
ATOM 969 N N . ASN A 1 128 ? 3.503 -5.535 3.804 1.00 94.62 128 ASN A N 1
ATOM 970 C CA . ASN A 1 128 ? 3.867 -5.927 5.166 1.00 94.62 128 ASN A CA 1
ATOM 971 C C . ASN A 1 128 ? 3.296 -4.950 6.204 1.00 94.62 128 ASN A C 1
ATOM 973 O O . ASN A 1 128 ? 2.715 -5.384 7.193 1.00 94.62 128 ASN A O 1
ATOM 977 N N . ALA A 1 129 ? 3.352 -3.642 5.938 1.00 93.50 129 ALA A N 1
ATOM 978 C CA . ALA A 1 129 ? 2.732 -2.648 6.813 1.00 93.50 129 ALA A CA 1
ATOM 979 C C . ALA A 1 129 ? 1.203 -2.813 6.909 1.00 93.50 129 ALA A C 1
ATOM 981 O O . ALA A 1 129 ? 0.618 -2.534 7.953 1.00 93.50 129 ALA A O 1
ATOM 982 N N . TYR A 1 130 ? 0.546 -3.289 5.846 1.00 94.06 130 TYR A N 1
ATOM 983 C CA . TYR A 1 130 ? -0.874 -3.634 5.899 1.00 94.06 130 TYR A CA 1
ATOM 984 C C . TYR A 1 130 ? -1.145 -4.860 6.776 1.00 94.06 130 TYR A C 1
ATOM 986 O O . TYR A 1 130 ? -2.149 -4.881 7.481 1.00 94.06 130 TYR A O 1
ATOM 994 N N . ILE A 1 131 ? -0.270 -5.872 6.754 1.00 92.56 131 ILE A N 1
ATOM 995 C CA . ILE A 1 131 ? -0.375 -7.029 7.657 1.00 92.56 131 ILE A CA 1
ATOM 996 C C . ILE A 1 131 ? -0.245 -6.572 9.113 1.00 92.56 131 ILE A C 1
ATOM 998 O O . ILE A 1 131 ? -1.112 -6.911 9.916 1.00 92.56 131 ILE A O 1
ATOM 1002 N N . ASP A 1 132 ? 0.757 -5.745 9.425 1.00 91.88 132 ASP A N 1
ATOM 1003 C CA . ASP A 1 132 ? 0.930 -5.171 10.767 1.00 91.88 132 ASP A CA 1
ATOM 1004 C C . ASP A 1 132 ? -0.340 -4.417 11.208 1.00 91.88 132 ASP A C 1
ATOM 1006 O O . ASP A 1 132 ? -0.844 -4.596 12.317 1.00 91.88 132 ASP A O 1
ATOM 1010 N N . LEU A 1 133 ? -0.919 -3.624 10.301 1.00 91.88 133 LEU A N 1
ATOM 1011 C CA . LEU A 1 133 ? -2.162 -2.895 10.544 1.00 91.88 133 LEU A CA 1
ATOM 1012 C C . LEU A 1 133 ? -3.362 -3.831 10.784 1.00 91.88 133 LEU A C 1
ATOM 1014 O O . LEU A 1 133 ? -4.240 -3.513 11.585 1.00 91.88 133 LEU A O 1
ATOM 1018 N N . LEU A 1 134 ? -3.437 -4.982 10.109 1.00 91.56 134 LEU A N 1
ATOM 1019 C CA . LEU A 1 134 ? -4.486 -5.972 10.369 1.00 91.56 134 LEU A CA 1
ATOM 1020 C C . LEU A 1 134 ? -4.365 -6.570 11.773 1.00 91.56 134 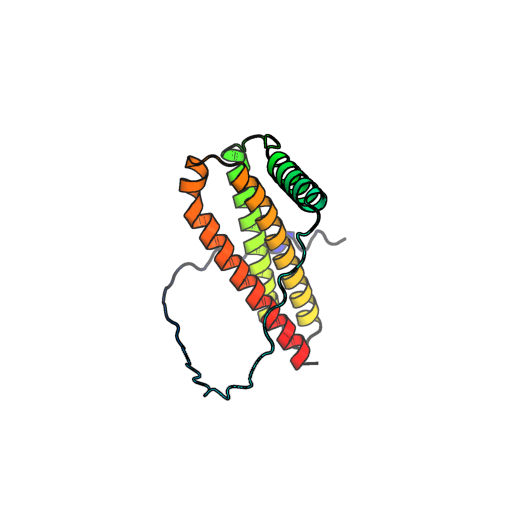LEU A C 1
ATOM 1022 O O . LEU A 1 134 ? -5.395 -6.782 12.416 1.00 91.56 134 LEU A O 1
ATOM 1026 N N . ASP A 1 135 ? -3.147 -6.810 12.255 1.00 90.56 135 ASP A N 1
ATOM 1027 C CA . ASP A 1 135 ? -2.926 -7.265 13.629 1.00 90.56 135 ASP A CA 1
ATOM 1028 C C . ASP A 1 135 ? -3.310 -6.188 14.653 1.00 90.56 135 ASP A C 1
ATOM 1030 O O . ASP A 1 135 ? -3.928 -6.501 15.674 1.00 90.56 135 ASP A O 1
ATOM 1034 N N . ASP A 1 136 ? -3.079 -4.912 14.350 1.00 91.69 136 ASP A N 1
ATOM 1035 C CA . ASP A 1 136 ? -3.592 -3.807 15.164 1.00 91.69 136 ASP A CA 1
ATOM 1036 C C . ASP A 1 136 ? -5.128 -3.738 15.158 1.00 91.69 136 ASP A C 1
ATOM 1038 O O . ASP A 1 136 ? -5.743 -3.556 16.210 1.00 91.69 136 ASP A O 1
ATOM 1042 N N . PHE A 1 137 ? -5.780 -3.971 14.014 1.00 89.88 137 PHE A N 1
ATOM 1043 C CA . PHE A 1 137 ? -7.245 -4.045 13.940 1.00 89.88 137 PHE A CA 1
ATOM 1044 C C . PHE A 1 137 ? -7.835 -5.208 14.744 1.00 89.88 137 PHE A C 1
ATOM 1046 O O . PHE A 1 137 ? -8.962 -5.091 15.220 1.00 89.88 137 PHE A O 1
ATOM 1053 N N . ARG A 1 138 ? -7.101 -6.312 14.936 1.00 90.06 138 ARG A N 1
ATOM 1054 C CA . ARG A 1 138 ? -7.533 -7.407 15.829 1.00 90.06 138 ARG A CA 1
ATOM 1055 C C . ARG A 1 138 ? -7.552 -6.987 17.299 1.00 90.06 138 ARG A C 1
ATOM 1057 O O . ARG A 1 138 ? -8.264 -7.595 18.089 1.00 90.06 138 ARG A O 1
ATOM 1064 N N . ARG A 1 139 ? -6.766 -5.969 17.654 1.00 90.69 139 ARG A N 1
ATOM 1065 C CA . ARG A 1 139 ? -6.639 -5.405 19.007 1.00 90.69 139 ARG A CA 1
ATOM 1066 C C . ARG A 1 139 ? -7.535 -4.184 19.227 1.00 90.69 139 ARG A C 1
ATOM 1068 O O . ARG A 1 139 ? -7.570 -3.656 20.340 1.00 90.69 139 ARG A O 1
ATOM 1075 N N . ALA A 1 140 ? -8.191 -3.705 18.173 1.00 91.50 140 ALA A N 1
ATOM 1076 C CA . ALA A 1 140 ? -9.063 -2.541 18.193 1.00 91.50 140 ALA A CA 1
ATOM 1077 C C . ALA A 1 140 ? -10.437 -2.885 18.782 1.00 91.50 140 ALA A C 1
ATOM 1079 O O . ALA A 1 140 ? -10.923 -4.008 18.653 1.00 91.50 140 ALA A O 1
ATOM 1080 N N . SER A 1 141 ? -11.080 -1.906 19.415 1.00 90.94 141 SER A N 1
ATOM 1081 C CA . SER A 1 141 ? -12.451 -2.055 19.898 1.00 90.94 141 SER A CA 1
ATOM 1082 C C . SER A 1 141 ? -13.462 -2.011 18.747 1.00 90.94 141 SER A C 1
ATOM 1084 O O . SER A 1 141 ? -13.199 -1.454 17.678 1.00 90.94 141 SER A O 1
ATOM 1086 N N . ASP A 1 142 ? -14.665 -2.537 18.982 1.00 89.88 142 ASP A N 1
ATOM 1087 C CA . ASP A 1 142 ? -15.746 -2.547 17.989 1.00 89.88 142 ASP A CA 1
ATOM 1088 C C . ASP A 1 142 ? -16.088 -1.151 17.451 1.00 89.88 142 ASP A C 1
ATOM 1090 O O . ASP A 1 142 ? -16.435 -1.003 16.278 1.00 89.88 142 ASP A O 1
ATOM 1094 N N . ASP A 1 143 ? -15.989 -0.116 18.287 1.00 91.12 143 ASP A N 1
ATOM 1095 C CA . ASP A 1 143 ? -16.283 1.259 17.881 1.00 91.12 143 ASP A CA 1
ATOM 1096 C C . ASP A 1 143 ? -15.199 1.819 16.954 1.00 91.12 143 ASP A C 1
ATOM 1098 O O . ASP A 1 143 ? -15.519 2.462 15.951 1.00 91.12 143 ASP A O 1
ATOM 1102 N N . GLN A 1 144 ? -13.926 1.506 17.221 1.00 90.56 144 GLN A N 1
ATOM 1103 C CA . GLN A 1 144 ? -12.812 1.862 16.336 1.00 90.56 144 GLN A CA 1
ATOM 1104 C C . GLN A 1 144 ? -12.934 1.136 14.995 1.00 90.56 144 GLN A C 1
ATOM 1106 O O . GLN A 1 144 ? -12.771 1.746 13.936 1.00 90.56 144 GLN A O 1
ATOM 1111 N N . ILE A 1 145 ? -13.286 -0.153 15.029 1.00 89.12 145 ILE A N 1
ATOM 1112 C CA . ILE A 1 145 ? -13.508 -0.952 13.822 1.00 89.12 145 ILE A CA 1
ATOM 1113 C C . ILE A 1 145 ? -14.663 -0.368 13.011 1.00 89.12 145 ILE A C 1
ATOM 1115 O O . ILE A 1 145 ? -14.507 -0.183 11.809 1.00 89.12 145 ILE A O 1
ATOM 1119 N N . LYS A 1 146 ? -15.805 -0.034 13.625 1.00 89.56 146 LYS A N 1
ATOM 1120 C CA . LYS A 1 146 ? -16.941 0.581 12.912 1.00 89.56 146 LYS A CA 1
ATOM 1121 C C . LYS A 1 146 ? -16.559 1.901 12.251 1.00 89.56 146 LYS A C 1
ATOM 1123 O O . LYS A 1 146 ? -16.960 2.129 11.111 1.00 89.56 146 LYS A O 1
ATOM 1128 N N . LEU A 1 147 ? -15.787 2.735 12.948 1.00 88.94 147 LEU A N 1
ATOM 1129 C CA . LEU A 1 147 ? -15.339 4.026 12.432 1.00 88.94 147 LEU A CA 1
ATOM 1130 C C . LEU A 1 147 ? -14.413 3.866 11.215 1.00 88.94 147 LEU A C 1
ATOM 1132 O O . LEU A 1 147 ? -14.550 4.606 10.247 1.00 88.94 147 LEU A O 1
ATOM 1136 N N . LEU A 1 148 ? -13.515 2.877 11.247 1.00 85.00 148 LEU A N 1
ATOM 1137 C CA . LEU A 1 148 ? -12.420 2.715 10.279 1.00 85.00 148 LEU A CA 1
ATOM 1138 C C . LEU A 1 148 ? -12.642 1.576 9.265 1.00 85.00 148 LEU A C 1
ATOM 1140 O O . LEU A 1 148 ? -11.786 1.310 8.420 1.00 85.00 148 LEU A O 1
ATOM 1144 N N . CYS A 1 149 ? -13.780 0.877 9.322 1.00 82.12 149 CYS A N 1
ATOM 1145 C CA . CYS A 1 149 ? -14.057 -0.301 8.492 1.00 82.12 149 CYS A CA 1
ATOM 1146 C C . CYS A 1 149 ? -14.011 0.017 6.991 1.00 82.12 149 CYS A C 1
ATOM 1148 O O . CYS A 1 149 ? -13.439 -0.745 6.208 1.00 82.12 149 CYS A O 1
ATOM 1150 N N . GLN A 1 150 ? -14.594 1.151 6.589 1.00 85.25 150 GLN A N 1
ATOM 1151 C CA . GLN A 1 150 ? -14.608 1.568 5.186 1.00 85.25 150 GLN A CA 1
ATOM 1152 C C . GLN A 1 150 ? -13.197 1.870 4.681 1.00 85.25 150 GLN A C 1
ATOM 1154 O O . GLN A 1 150 ? -12.823 1.381 3.615 1.00 85.25 150 GLN A O 1
ATOM 1159 N N . ASP A 1 151 ? -12.401 2.584 5.478 1.00 84.56 151 ASP A N 1
ATOM 1160 C CA . ASP A 1 151 ? -11.014 2.901 5.146 1.00 84.56 151 ASP A CA 1
ATOM 1161 C C . ASP A 1 151 ? -10.192 1.620 5.022 1.00 84.56 151 ASP A C 1
ATOM 1163 O O . ASP A 1 151 ? -9.540 1.398 4.005 1.00 84.56 151 ASP A O 1
ATOM 1167 N N . ARG A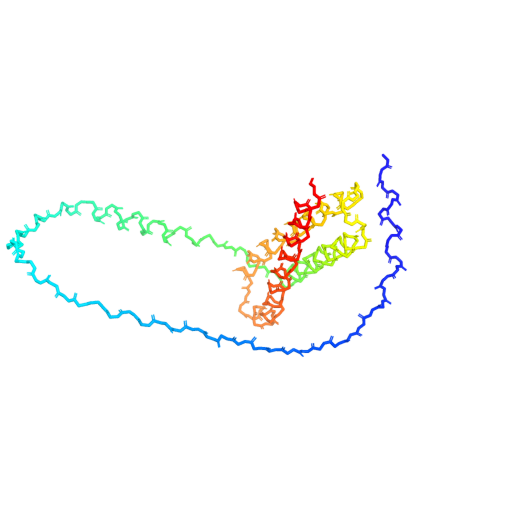 1 152 ? -10.313 0.691 5.978 1.00 84.44 152 ARG A N 1
ATOM 1168 C CA . ARG A 1 152 ? -9.632 -0.611 5.918 1.00 84.44 152 ARG A CA 1
ATOM 1169 C C . ARG A 1 152 ? -9.941 -1.376 4.625 1.00 84.44 152 ARG A C 1
ATOM 1171 O O . ARG A 1 152 ? -9.024 -1.945 4.027 1.00 84.44 152 ARG A O 1
ATOM 1178 N N . LEU A 1 153 ? -11.209 -1.428 4.207 1.00 86.81 153 LEU A N 1
ATOM 1179 C CA . LEU A 1 153 ? -11.620 -2.114 2.974 1.00 86.81 153 LEU A CA 1
ATOM 1180 C C . LEU A 1 153 ? -11.094 -1.404 1.723 1.00 86.81 153 LEU A C 1
ATOM 1182 O O . LEU A 1 153 ? -10.631 -2.070 0.793 1.00 86.81 153 LEU A O 1
ATOM 1186 N N . ALA A 1 154 ? -11.134 -0.071 1.707 1.00 88.81 154 ALA A N 1
ATOM 1187 C CA . ALA A 1 154 ? -10.592 0.728 0.616 1.00 88.81 154 ALA A CA 1
ATOM 1188 C C . ALA A 1 154 ? -9.077 0.514 0.469 1.00 88.81 154 ALA A C 1
ATOM 1190 O O . ALA A 1 154 ? -8.607 0.236 -0.633 1.00 88.81 154 ALA A O 1
ATOM 1191 N N . LEU A 1 155 ? -8.325 0.546 1.574 1.00 86.88 155 LEU A N 1
ATOM 1192 C CA . LEU A 1 155 ? -6.879 0.307 1.588 1.00 86.88 155 LEU A CA 1
ATOM 1193 C C . LEU A 1 155 ? -6.532 -1.103 1.082 1.00 86.88 155 LEU A C 1
ATOM 1195 O O . LEU A 1 155 ? -5.629 -1.251 0.260 1.00 86.88 155 LEU A O 1
ATOM 1199 N N . ALA A 1 156 ? -7.293 -2.127 1.491 1.00 88.38 156 ALA A N 1
ATOM 1200 C CA . ALA A 1 156 ? -7.116 -3.500 1.008 1.00 88.38 156 ALA A CA 1
ATOM 1201 C C . ALA A 1 156 ? -7.267 -3.598 -0.517 1.00 88.38 156 ALA A C 1
ATOM 1203 O O . ALA A 1 156 ? -6.460 -4.230 -1.205 1.00 88.38 156 ALA A O 1
ATOM 1204 N N . TYR A 1 157 ? -8.323 -2.972 -1.045 1.00 91.38 157 TYR A N 1
ATOM 1205 C CA . TYR A 1 157 ? -8.613 -2.963 -2.472 1.00 91.38 157 TYR A CA 1
ATOM 1206 C C . TYR A 1 157 ? -7.527 -2.224 -3.257 1.00 91.38 157 TYR A C 1
ATOM 1208 O O . TYR A 1 157 ? -7.013 -2.753 -4.245 1.00 91.38 157 TYR A O 1
ATOM 1216 N N . SER A 1 158 ? -7.136 -1.036 -2.799 1.00 91.75 158 SER A N 1
ATOM 1217 C CA . SER A 1 158 ? -6.104 -0.228 -3.447 1.00 91.75 158 SER A CA 1
ATOM 1218 C C . SER A 1 158 ? -4.750 -0.941 -3.466 1.00 91.75 158 SER A C 1
ATOM 1220 O O . SER A 1 158 ? -4.091 -0.984 -4.503 1.00 91.75 158 SER A O 1
ATOM 1222 N N . LEU A 1 159 ? -4.355 -1.576 -2.359 1.00 91.19 159 LEU A N 1
ATOM 1223 C CA . LEU A 1 159 ? -3.106 -2.337 -2.272 1.00 91.19 159 LEU A CA 1
ATOM 1224 C C . LEU A 1 159 ? -3.113 -3.559 -3.198 1.00 91.19 159 LEU A C 1
ATOM 1226 O O . LEU A 1 159 ? -2.110 -3.860 -3.844 1.00 91.19 159 LEU A O 1
ATOM 1230 N N . LYS A 1 160 ? -4.257 -4.245 -3.313 1.00 93.06 160 LYS A N 1
ATOM 1231 C CA . LYS A 1 160 ? -4.432 -5.319 -4.297 1.00 93.06 160 LYS A CA 1
ATOM 1232 C C . LYS A 1 160 ? -4.218 -4.802 -5.725 1.00 93.06 160 LYS A C 1
ATOM 1234 O O . LYS A 1 160 ? -3.550 -5.479 -6.503 1.00 93.06 160 LYS A O 1
ATOM 1239 N N . CYS A 1 161 ? -4.753 -3.625 -6.053 1.00 92.81 161 CYS A N 1
ATOM 1240 C CA . CYS A 1 161 ? -4.572 -3.013 -7.371 1.00 92.81 161 CYS A CA 1
ATOM 1241 C C . CYS A 1 161 ? -3.097 -2.678 -7.641 1.00 92.81 161 CYS A C 1
ATOM 1243 O O . CYS A 1 161 ? -2.590 -3.071 -8.687 1.00 92.81 161 CYS A O 1
ATOM 1245 N N . LEU A 1 162 ? -2.386 -2.062 -6.683 1.00 90.88 162 LEU A N 1
ATOM 1246 C CA . LEU A 1 162 ? -0.941 -1.795 -6.807 1.00 90.88 162 LEU A CA 1
ATOM 1247 C C . LEU A 1 162 ? -0.143 -3.080 -7.066 1.00 90.88 162 LEU A C 1
ATOM 1249 O O . LEU A 1 162 ? 0.711 -3.116 -7.947 1.00 90.88 162 LEU A O 1
ATOM 1253 N N . ARG A 1 163 ? -0.430 -4.160 -6.326 1.00 93.44 163 ARG A N 1
ATOM 1254 C CA . ARG A 1 163 ? 0.256 -5.449 -6.520 1.00 93.44 163 ARG A CA 1
ATOM 1255 C C . ARG A 1 163 ? 0.031 -6.024 -7.911 1.00 93.44 163 ARG A C 1
ATOM 1257 O O . ARG A 1 163 ? 0.960 -6.571 -8.498 1.00 93.44 163 ARG A O 1
ATOM 1264 N N . GLN A 1 164 ? -1.192 -5.921 -8.424 1.00 93.25 164 GLN A N 1
ATOM 1265 C CA . GLN A 1 164 ? -1.501 -6.379 -9.772 1.00 93.25 164 GLN A CA 1
ATOM 1266 C C . GLN A 1 164 ? -0.753 -5.545 -10.819 1.00 93.25 164 GLN A C 1
ATOM 1268 O O . GLN A 1 164 ? -0.145 -6.101 -11.728 1.00 93.25 164 GLN A O 1
ATOM 1273 N N . GLU A 1 165 ? -0.721 -4.231 -10.640 1.00 92.69 165 GLU A N 1
ATOM 1274 C CA . GLU A 1 165 ? -0.047 -3.312 -11.550 1.00 92.69 165 GLU A CA 1
ATOM 1275 C C . GLU A 1 165 ? 1.472 -3.539 -11.610 1.00 92.69 165 GLU A C 1
ATOM 1277 O O . GLU A 1 165 ? 2.044 -3.622 -12.698 1.00 92.69 165 GLU A O 1
ATOM 1282 N N . VAL A 1 166 ? 2.140 -3.738 -10.467 1.00 91.94 166 VAL A N 1
ATOM 1283 C CA . VAL A 1 166 ? 3.574 -4.090 -10.472 1.00 91.94 166 VAL A CA 1
ATOM 1284 C C . VAL A 1 166 ? 3.824 -5.447 -11.109 1.00 91.94 166 VAL A C 1
ATOM 1286 O O . VAL A 1 166 ? 4.826 -5.633 -11.805 1.00 91.94 166 VAL A O 1
ATOM 1289 N N . HIS A 1 167 ? 2.919 -6.403 -10.907 1.00 91.50 167 HIS A N 1
ATOM 1290 C CA . HIS A 1 167 ? 3.042 -7.705 -11.543 1.00 91.50 167 HIS A CA 1
ATOM 1291 C C . HIS A 1 167 ? 2.978 -7.592 -13.073 1.00 91.50 167 HIS A C 1
ATOM 1293 O O . HIS A 1 167 ? 3.810 -8.183 -13.761 1.00 91.50 167 HIS A O 1
ATOM 1299 N N . GLU A 1 168 ? 2.056 -6.790 -13.604 1.00 90.44 168 GLU A N 1
ATOM 1300 C CA . GLU A 1 168 ? 1.933 -6.521 -15.041 1.00 90.44 168 GLU A CA 1
ATOM 1301 C C . GLU A 1 168 ? 3.195 -5.841 -15.605 1.00 90.44 168 GLU A C 1
ATOM 1303 O O . GLU A 1 168 ? 3.736 -6.288 -16.620 1.00 90.44 168 GLU A O 1
ATOM 1308 N N . LEU A 1 169 ? 3.745 -4.839 -14.908 1.00 86.94 169 LEU A N 1
ATOM 1309 C CA . LEU A 1 169 ? 5.026 -4.214 -15.277 1.00 86.94 169 LEU A CA 1
ATOM 1310 C C . LEU A 1 169 ? 6.182 -5.230 -15.263 1.00 86.94 169 LEU A C 1
ATOM 1312 O O . LEU A 1 169 ? 7.005 -5.289 -16.177 1.00 86.94 169 LEU A O 1
ATOM 1316 N N . SER A 1 170 ? 6.210 -6.112 -14.269 1.00 83.19 170 SER A N 1
ATOM 1317 C CA . SER A 1 170 ? 7.231 -7.158 -14.164 1.00 83.19 170 SER A CA 1
ATOM 1318 C C . SER A 1 170 ? 7.150 -8.186 -15.299 1.00 83.19 170 SER A C 1
ATOM 1320 O O . SER A 1 170 ? 8.180 -8.724 -15.714 1.00 83.19 170 SER A O 1
ATOM 1322 N N . GLN A 1 171 ? 5.953 -8.454 -15.828 1.00 82.62 171 GLN A N 1
ATOM 1323 C CA . GLN A 1 171 ? 5.768 -9.316 -16.998 1.00 82.62 171 GLN A CA 1
ATOM 1324 C C . GLN A 1 171 ? 6.199 -8.630 -18.300 1.00 82.62 171 GLN A C 1
ATOM 1326 O O . GLN A 1 171 ? 6.805 -9.279 -19.152 1.00 82.62 171 GLN A O 1
ATOM 1331 N N . LEU A 1 172 ? 5.974 -7.319 -18.448 1.00 75.81 172 LEU A N 1
ATOM 1332 C CA . LEU A 1 172 ? 6.486 -6.555 -19.597 1.00 75.81 172 LEU A CA 1
ATOM 1333 C C . LEU A 1 172 ? 8.017 -6.614 -19.682 1.00 75.81 172 LEU A C 1
ATOM 1335 O O . LEU A 1 172 ? 8.567 -6.742 -20.776 1.00 75.81 172 LEU A O 1
ATOM 1339 N N . LYS A 1 173 ? 8.703 -6.634 -18.532 1.00 67.06 173 LYS A N 1
ATOM 1340 C CA . LYS A 1 173 ? 10.142 -6.935 -18.449 1.00 67.06 173 LYS A CA 1
ATOM 1341 C C . LYS A 1 173 ? 10.510 -8.284 -19.082 1.00 67.06 173 LYS A C 1
ATOM 1343 O O . LYS A 1 173 ? 11.550 -8.371 -19.721 1.00 67.06 173 LYS A O 1
ATOM 1348 N N . GLN A 1 174 ? 9.697 -9.325 -18.900 1.00 60.03 174 GLN A N 1
ATOM 1349 C CA . GLN A 1 174 ? 9.976 -10.662 -19.445 1.00 60.03 174 GLN A CA 1
ATOM 1350 C C . GLN A 1 174 ? 9.678 -10.768 -20.944 1.00 60.03 174 GLN A C 1
ATOM 1352 O O . GLN A 1 174 ? 10.289 -11.585 -21.619 1.00 60.03 174 GLN A O 1
ATOM 1357 N N . ALA A 1 175 ? 8.753 -9.956 -21.463 1.00 61.50 175 ALA A N 1
ATOM 1358 C CA . ALA A 1 175 ? 8.393 -9.951 -22.881 1.00 61.50 175 ALA A CA 1
ATOM 1359 C C . ALA A 1 175 ? 9.329 -9.095 -23.758 1.00 61.50 175 ALA A C 1
ATOM 1361 O O . ALA A 1 175 ? 9.352 -9.277 -24.974 1.00 61.50 175 ALA A O 1
ATOM 1362 N N . ALA A 1 176 ? 10.059 -8.144 -23.164 1.00 56.91 176 ALA A N 1
ATOM 1363 C CA . ALA A 1 176 ? 10.977 -7.238 -23.866 1.00 56.91 176 ALA A CA 1
ATOM 1364 C C . ALA A 1 176 ? 12.453 -7.691 -23.855 1.00 56.91 176 ALA A C 1
ATOM 1366 O O . ALA A 1 176 ? 13.282 -7.035 -24.490 1.00 56.91 176 ALA A O 1
ATOM 1367 N N . ALA A 1 177 ? 12.775 -8.762 -23.121 1.00 50.22 177 ALA A N 1
ATOM 1368 C CA . ALA A 1 177 ? 14.098 -9.387 -23.045 1.00 50.22 177 ALA A CA 1
ATOM 1369 C C . ALA A 1 177 ? 14.207 -10.568 -24.020 1.00 50.22 177 ALA A C 1
ATOM 1371 O O . ALA A 1 177 ? 15.311 -10.751 -24.579 1.00 50.22 177 ALA A O 1
#

Radius of gyration: 26.37 Å; chains: 1; boun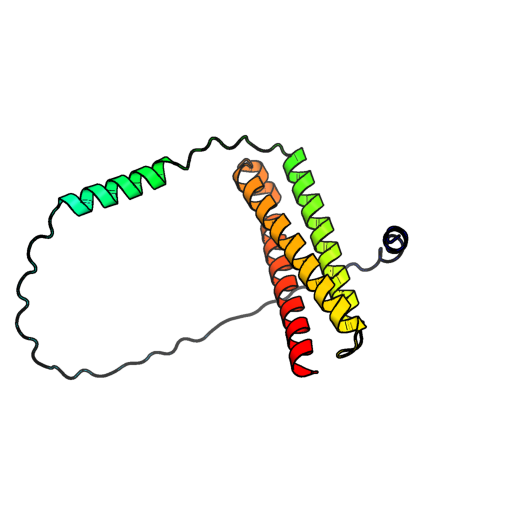ding box: 52×76×50 Å

Secondary structure (DSSP, 8-state):
--SSSGGGSTTS----------------------------PPP-PPPP---THHHHHHHHHHHHHHTT----PPPPPHHHHHHHHHHHHHHHHHHHHHHHHHHHSPTTSHHHHHHHHHHHHHHHHHHHHHHHHHHHHHTS-HHHHHHHHHHHHHHHHHHHHHHHHHHHHHHHHHH--

pLDDT: mean 73.33, std 22.1, range [32.0, 96.81]

Organism: NCBI:txid568900